Protein AF-A0A942NNL7-F1 (afdb_monomer)

Nearest PDB structures (foldseek):
  2egc-assembly1_A  TM=4.902E-01  e=3.463E-01  Homo sapiens
  4eik-assembly1_A  TM=5.669E-01  e=1.145E+00  Homo sapiens
  6ipy-assembly1_A  TM=5.349E-01  e=1.706E+00  Homo sapiens
  3h0i-assembly2_B  TM=5.107E-01  e=2.541E+00  Homo sapiens
  2evr-assembly1_A  TM=4.019E-01  e=4.007E+00  Nostoc punctiforme PCC 73102

pLDDT: mean 86.09, std 9.77, range [48.16, 97.38]

Secondary structure (DSSP, 8-state):
-PPPP-TT-EEEEEE--GGG--TT--S--EEEEEEEE-SSSEEEEEEEETTEEEEEEEEEETTT-SSEEEEPPP--

Foldseek 3Di:
DADADDAQDKWFKFACPPVPADPPDHGDRFIWGFHADDPDQWTWIFTQDPVGTDTPGTAGDPVPDPGIHIYHDDDD

Radius of gyration: 11.69 Å; Cα contacts (8 Å, |Δi|>4): 151; chains: 1; bounding box: 31×24×31 Å

Structure (mmCIF, N/CA/C/O backbone):
data_AF-A0A942NNL7-F1
#
_entry.id   AF-A0A942NNL7-F1
#
loop_
_atom_site.group_PDB
_atom_site.id
_atom_site.type_symbol
_atom_site.label_atom_id
_atom_site.label_alt_id
_atom_site.label_comp_id
_atom_site.label_asym_id
_atom_site.label_entity_id
_atom_site.label_seq_id
_atom_site.pdbx_PDB_ins_code
_atom_site.Cartn_x
_atom_site.Cartn_y
_atom_site.Cartn_z
_atom_site.occupancy
_atom_site.B_iso_or_equiv
_atom_site.auth_seq_id
_atom_site.auth_comp_id
_atom_site.auth_asym_id
_atom_site.auth_atom_id
_atom_site.pdbx_PDB_model_num
ATOM 1 N N . MET A 1 1 ? -18.766 9.343 4.639 1.00 48.16 1 MET A N 1
ATOM 2 C CA . MET A 1 1 ? -17.902 8.716 5.664 1.00 48.16 1 MET A CA 1
ATOM 3 C C . MET A 1 1 ? -16.929 7.800 4.948 1.00 48.16 1 MET A C 1
ATOM 5 O O . MET A 1 1 ? -17.392 6.920 4.231 1.00 48.16 1 MET A O 1
ATOM 9 N N . ILE A 1 2 ? -15.622 8.032 5.082 1.00 62.62 2 ILE A N 1
ATOM 10 C CA . ILE A 1 2 ? -14.599 7.129 4.536 1.00 62.62 2 ILE A CA 1
ATOM 11 C C . ILE A 1 2 ? -14.740 5.800 5.282 1.00 62.62 2 ILE A C 1
ATOM 13 O O . ILE A 1 2 ? -14.728 5.773 6.514 1.00 62.62 2 ILE A O 1
ATOM 17 N N . GLN A 1 3 ? -14.962 4.708 4.553 1.00 75.44 3 GLN A N 1
ATOM 18 C CA . GLN A 1 3 ? -15.040 3.383 5.159 1.00 75.44 3 GLN A CA 1
ATOM 19 C C . GLN A 1 3 ? -13.696 3.083 5.834 1.00 75.44 3 GLN A C 1
ATOM 21 O O . GLN A 1 3 ? -12.650 3.230 5.202 1.00 75.44 3 GLN A O 1
ATOM 26 N N . LYS A 1 4 ? -13.712 2.683 7.113 1.00 80.44 4 LYS A N 1
ATOM 27 C CA . LYS A 1 4 ? -12.487 2.264 7.805 1.00 80.44 4 LYS A CA 1
ATOM 28 C C . LYS A 1 4 ? -11.959 0.968 7.171 1.00 80.44 4 LYS A C 1
ATOM 30 O O . LYS A 1 4 ? -12.758 0.053 6.937 1.00 80.44 4 LYS A O 1
ATOM 35 N N . PRO A 1 5 ? -10.652 0.870 6.881 1.00 84.44 5 PRO A N 1
ATOM 36 C CA . PRO A 1 5 ? -10.065 -0.358 6.367 1.00 84.44 5 PRO A CA 1
ATOM 37 C C . PRO A 1 5 ? -10.070 -1.459 7.435 1.00 84.44 5 PRO A C 1
ATOM 39 O O . PRO A 1 5 ? -10.099 -1.196 8.638 1.00 84.44 5 PRO A O 1
ATOM 42 N N . SER A 1 6 ? -10.033 -2.709 6.982 1.00 92.56 6 SER A N 1
ATOM 43 C CA . SER A 1 6 ? -9.893 -3.901 7.825 1.00 92.56 6 SER A CA 1
ATOM 44 C C . SER A 1 6 ? -8.760 -4.771 7.295 1.00 92.56 6 SER A C 1
ATOM 46 O O . SER A 1 6 ? -8.459 -4.744 6.099 1.00 92.56 6 SER A O 1
ATOM 48 N N . VAL A 1 7 ? -8.129 -5.541 8.183 1.00 95.81 7 VAL A N 1
ATOM 49 C CA . VAL A 1 7 ? -7.088 -6.506 7.809 1.00 95.81 7 VAL A CA 1
ATOM 50 C C . VAL A 1 7 ? -7.641 -7.507 6.790 1.00 95.81 7 VAL A C 1
ATOM 52 O O . VAL A 1 7 ? -8.776 -7.964 6.902 1.00 95.81 7 VAL A O 1
ATOM 55 N N . GLY A 1 8 ? -6.837 -7.826 5.777 1.00 94.94 8 GLY A N 1
ATOM 56 C CA . GLY A 1 8 ? -7.190 -8.707 4.663 1.00 94.94 8 GLY A CA 1
ATOM 57 C C . GLY A 1 8 ? -7.926 -8.011 3.516 1.00 94.94 8 GLY A C 1
ATOM 58 O O . GLY A 1 8 ? -8.187 -8.636 2.489 1.00 94.94 8 GLY A O 1
ATOM 59 N N . ARG A 1 9 ? -8.257 -6.720 3.644 1.00 94.75 9 ARG A N 1
ATOM 60 C CA . ARG A 1 9 ? -8.956 -5.983 2.590 1.00 94.75 9 ARG A CA 1
ATOM 61 C C . ARG A 1 9 ? -8.001 -5.546 1.476 1.00 94.75 9 ARG A C 1
ATOM 63 O O . ARG A 1 9 ? -6.904 -5.070 1.755 1.00 94.75 9 ARG A O 1
ATOM 70 N N . ILE A 1 10 ? -8.454 -5.668 0.225 1.00 94.44 10 ILE A N 1
ATOM 71 C CA . ILE A 1 10 ? -7.735 -5.165 -0.953 1.00 94.44 10 ILE A CA 1
ATOM 72 C C . ILE A 1 10 ? -8.013 -3.668 -1.136 1.00 94.44 10 ILE A C 1
ATOM 74 O O . ILE A 1 10 ? -9.171 -3.238 -1.114 1.00 94.44 10 ILE A O 1
ATOM 78 N N . VAL A 1 11 ? -6.944 -2.902 -1.336 1.00 94.50 11 VAL A N 1
ATOM 79 C CA . VAL A 1 11 ? -6.923 -1.461 -1.614 1.00 94.50 11 VAL A CA 1
ATOM 80 C C . VAL A 1 11 ? -5.998 -1.156 -2.796 1.00 94.50 11 VAL A C 1
ATOM 82 O O . VAL A 1 11 ? -5.254 -2.028 -3.246 1.00 94.50 11 VAL A O 1
ATOM 85 N N . HIS A 1 12 ? -6.036 0.075 -3.306 1.00 94.31 12 HIS A N 1
ATOM 86 C CA . HIS A 1 12 ? -5.051 0.570 -4.266 1.00 94.31 12 HIS A CA 1
ATOM 87 C C . HIS A 1 12 ? -4.001 1.416 -3.559 1.00 94.31 12 HIS A C 1
ATOM 89 O O . HIS A 1 12 ? -4.336 2.361 -2.850 1.00 94.31 12 HIS A O 1
ATOM 95 N N . PHE A 1 13 ? -2.738 1.078 -3.775 1.00 93.50 13 PHE A N 1
ATOM 96 C CA . PHE A 1 13 ? -1.579 1.827 -3.324 1.00 93.50 13 PHE A CA 1
ATOM 97 C C . PHE A 1 13 ? -1.032 2.714 -4.448 1.00 93.50 13 PHE A C 1
ATOM 99 O O . PHE A 1 13 ? -0.983 2.291 -5.607 1.00 93.50 13 PHE A O 1
ATOM 106 N N . TYR A 1 14 ? -0.602 3.921 -4.084 1.00 93.06 14 TYR A N 1
ATOM 107 C CA . TYR A 1 14 ? 0.023 4.894 -4.972 1.00 93.06 14 TYR A CA 1
ATOM 108 C C . TYR A 1 14 ? 1.297 5.453 -4.332 1.00 93.06 14 TYR A C 1
ATOM 110 O O . TYR A 1 14 ? 1.330 5.721 -3.127 1.00 93.06 14 TYR A O 1
ATOM 118 N N . THR A 1 15 ? 2.332 5.659 -5.145 1.00 89.31 15 THR A N 1
ATOM 119 C CA . THR A 1 15 ? 3.591 6.282 -4.723 1.00 89.31 15 THR A CA 1
ATOM 120 C C . THR A 1 15 ? 4.162 7.179 -5.817 1.00 89.31 15 THR A C 1
ATOM 122 O O . THR A 1 15 ? 4.484 6.732 -6.911 1.00 89.31 15 THR A O 1
ATOM 125 N N . GLU A 1 16 ? 4.327 8.459 -5.523 1.00 87.31 16 GLU A N 1
ATOM 126 C CA . GLU A 1 16 ? 5.026 9.441 -6.359 1.00 87.31 16 GLU A CA 1
ATOM 127 C C . GLU A 1 16 ? 6.547 9.380 -6.154 1.00 87.31 16 GLU A C 1
ATOM 129 O O . GLU A 1 16 ? 7.307 9.949 -6.935 1.00 87.31 16 GLU A O 1
ATOM 134 N N . ASP A 1 17 ? 7.004 8.659 -5.124 1.00 84.19 17 ASP A N 1
ATOM 135 C CA . ASP A 1 17 ? 8.421 8.439 -4.861 1.00 84.19 17 ASP A CA 1
ATOM 136 C C . ASP A 1 17 ? 9.025 7.506 -5.918 1.00 84.19 17 ASP A C 1
ATOM 138 O O . ASP A 1 17 ? 8.869 6.283 -5.868 1.00 84.19 17 ASP A O 1
ATOM 142 N N . THR A 1 18 ? 9.741 8.112 -6.864 1.00 82.56 18 THR A N 1
ATOM 143 C CA . THR A 1 18 ? 10.431 7.413 -7.957 1.00 82.56 18 THR A CA 1
ATOM 144 C C . THR A 1 18 ? 11.517 6.453 -7.481 1.00 82.56 18 THR A C 1
ATOM 146 O O . THR A 1 18 ? 11.843 5.511 -8.197 1.00 82.56 18 THR A O 1
ATOM 149 N N . SER A 1 19 ? 12.046 6.614 -6.263 1.00 79.62 19 SER A N 1
ATOM 150 C CA . SER A 1 19 ? 13.014 5.661 -5.702 1.00 79.62 19 SER A CA 1
ATOM 151 C C . SER A 1 19 ? 12.374 4.320 -5.329 1.00 79.62 19 SER A C 1
ATOM 153 O O . SER A 1 19 ? 13.061 3.303 -5.246 1.00 79.62 19 SER A O 1
ATOM 155 N N . LYS A 1 20 ? 11.048 4.311 -5.148 1.00 74.56 20 LYS A N 1
ATOM 156 C CA . LYS A 1 20 ? 10.234 3.115 -4.900 1.00 74.56 20 LYS A CA 1
ATOM 157 C C . LYS A 1 20 ? 9.582 2.568 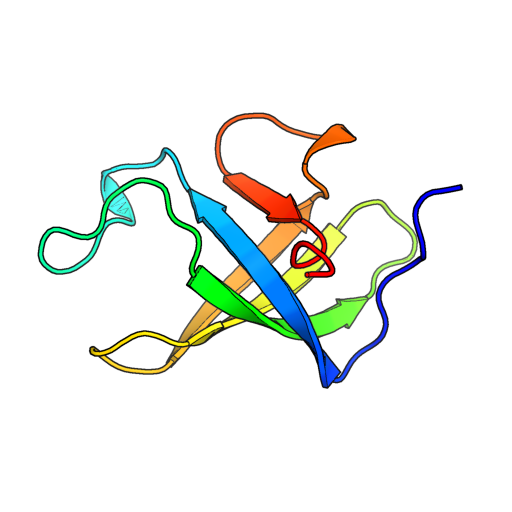-6.164 1.00 74.56 20 LYS A C 1
ATOM 159 O O . LYS A 1 20 ? 8.836 1.594 -6.098 1.00 74.56 20 LYS A O 1
ATOM 164 N N . HIS A 1 21 ? 9.827 3.194 -7.313 1.00 75.38 21 HIS A N 1
ATOM 165 C CA . HIS A 1 21 ? 9.395 2.662 -8.597 1.00 75.38 21 HIS A CA 1
ATOM 166 C C . HIS A 1 21 ? 10.337 1.529 -8.987 1.00 75.38 21 HIS A C 1
ATOM 168 O O . HIS A 1 21 ? 11.534 1.730 -9.179 1.00 75.38 21 HIS A O 1
ATOM 174 N N . PHE A 1 22 ? 9.802 0.319 -9.119 1.00 68.12 22 PHE A N 1
ATOM 175 C CA . PHE A 1 22 ? 10.575 -0.832 -9.571 1.00 68.12 22 PHE A CA 1
ATOM 176 C C . PHE A 1 22 ? 10.252 -1.126 -11.037 1.00 68.12 22 PHE A C 1
ATOM 178 O O . PHE A 1 22 ? 9.090 -1.150 -11.431 1.00 68.12 22 PHE A O 1
ATOM 185 N N . ASN A 1 23 ? 11.277 -1.383 -11.856 1.00 65.88 23 ASN A N 1
ATOM 186 C CA . ASN A 1 23 ? 11.129 -1.853 -13.242 1.00 65.88 23 ASN A CA 1
ATOM 187 C C . ASN A 1 23 ? 10.181 -1.009 -14.127 1.00 65.88 23 ASN A C 1
ATOM 189 O O . ASN A 1 23 ? 9.371 -1.560 -14.868 1.00 65.88 23 ASN A O 1
ATOM 193 N N . GLY A 1 24 ? 10.272 0.325 -14.066 1.00 63.91 24 GLY A N 1
ATOM 194 C CA . GLY A 1 24 ? 9.460 1.215 -14.912 1.00 63.91 24 GLY A CA 1
ATOM 195 C C . GLY A 1 24 ? 8.010 1.393 -14.450 1.00 63.91 24 GLY A C 1
ATOM 196 O O . GLY A 1 24 ? 7.190 1.928 -15.195 1.00 63.91 24 GLY A O 1
ATOM 197 N N . GLN A 1 25 ? 7.686 0.963 -13.229 1.00 70.56 25 GLN A N 1
ATOM 198 C CA . GLN A 1 25 ? 6.440 1.326 -12.562 1.00 70.56 25 GLN A CA 1
ATOM 199 C C . GLN A 1 25 ? 6.311 2.847 -12.416 1.00 70.56 25 GLN A C 1
ATOM 201 O O . GLN A 1 25 ? 7.273 3.525 -12.086 1.00 70.56 25 GLN A O 1
ATOM 206 N N . GLY A 1 26 ? 5.111 3.373 -12.663 1.00 78.88 26 GLY A N 1
ATOM 207 C CA . GLY A 1 26 ? 4.763 4.766 -12.391 1.00 78.88 26 GLY A CA 1
ATOM 208 C C . GLY A 1 26 ? 4.095 4.932 -11.026 1.00 78.88 26 GLY A C 1
ATOM 209 O O . GLY A 1 26 ? 4.309 4.153 -10.098 1.00 78.88 26 GLY A O 1
ATOM 210 N N . ILE A 1 27 ? 3.211 5.920 -10.916 1.00 87.44 27 ILE A N 1
ATOM 211 C CA . ILE A 1 27 ? 2.616 6.328 -9.635 1.00 87.44 27 ILE A CA 1
ATOM 212 C C . ILE A 1 27 ? 1.634 5.287 -9.051 1.00 87.44 27 ILE A C 1
ATOM 214 O O . ILE A 1 27 ? 1.407 5.269 -7.845 1.00 87.44 27 ILE A O 1
ATOM 218 N N . GLY A 1 28 ? 1.076 4.391 -9.870 1.00 86.31 28 GLY A N 1
ATOM 219 C CA . GLY A 1 28 ? 0.030 3.431 -9.486 1.00 86.31 28 GLY A CA 1
ATOM 220 C C . GLY A 1 28 ? -1.181 3.506 -10.426 1.00 86.31 28 GLY A C 1
ATOM 221 O O . GLY A 1 28 ? -1.092 4.174 -11.459 1.00 86.31 28 GLY A O 1
ATOM 222 N N . PRO A 1 29 ? -2.312 2.849 -10.101 1.00 91.62 29 PRO A N 1
ATOM 223 C CA . PRO A 1 29 ? -2.579 2.079 -8.881 1.00 91.62 29 PRO A CA 1
ATOM 224 C C . PRO A 1 29 ? -1.889 0.714 -8.843 1.00 91.62 29 PRO A C 1
ATOM 226 O O . PRO A 1 29 ? -1.825 0.011 -9.850 1.00 91.62 29 PRO A O 1
ATOM 229 N N . TYR A 1 30 ? -1.484 0.293 -7.644 1.00 91.69 30 TYR A N 1
ATOM 230 C CA . TYR A 1 30 ? -1.043 -1.077 -7.377 1.00 91.69 30 TYR A CA 1
ATOM 231 C C . TYR A 1 30 ? -1.973 -1.767 -6.381 1.00 91.69 30 TYR A C 1
ATOM 233 O O . TYR A 1 30 ? -2.279 -1.186 -5.337 1.00 91.69 30 TYR A O 1
ATOM 241 N N . PRO A 1 31 ? -2.438 -2.995 -6.661 1.00 93.38 31 PRO A N 1
ATOM 242 C CA . PRO A 1 31 ? -3.248 -3.730 -5.705 1.00 93.38 31 PRO A CA 1
ATOM 243 C C . PRO A 1 31 ? -2.421 -4.036 -4.456 1.00 93.38 31 PRO A C 1
ATOM 245 O O . PRO A 1 31 ? -1.285 -4.496 -4.539 1.00 93.38 31 PRO A O 1
ATOM 248 N N . ALA A 1 32 ? -2.994 -3.795 -3.285 1.00 95.00 32 ALA A N 1
ATOM 249 C CA . ALA A 1 32 ? -2.347 -4.057 -2.011 1.00 95.00 32 ALA A CA 1
ATOM 250 C C . ALA A 1 32 ? -3.338 -4.645 -1.009 1.00 95.00 32 ALA A C 1
ATOM 252 O O . ALA A 1 32 ? -4.533 -4.359 -1.063 1.00 95.00 32 ALA A O 1
ATOM 253 N N . ILE A 1 33 ? -2.843 -5.462 -0.083 1.00 96.25 33 ILE A N 1
ATOM 254 C CA . ILE A 1 33 ? -3.634 -6.046 1.002 1.00 96.25 33 ILE A CA 1
ATOM 255 C C . ILE A 1 33 ? -3.263 -5.354 2.309 1.00 96.25 33 ILE A C 1
ATOM 257 O O . ILE A 1 33 ? -2.083 -5.237 2.641 1.00 96.25 33 ILE A O 1
ATOM 261 N N . VAL A 1 34 ? -4.275 -4.940 3.069 1.00 97.06 34 VAL A N 1
ATOM 262 C CA . VAL A 1 34 ? -4.101 -4.415 4.427 1.00 97.06 34 VAL A CA 1
ATOM 263 C C . VAL A 1 34 ? -3.662 -5.539 5.361 1.00 97.06 34 VAL A C 1
ATOM 265 O O . VAL A 1 34 ? -4.393 -6.508 5.556 1.00 97.06 34 VAL A O 1
ATOM 268 N N . THR A 1 35 ? -2.487 -5.410 5.970 1.00 97.38 35 THR A N 1
ATOM 269 C CA . THR A 1 35 ? -1.951 -6.391 6.928 1.00 97.38 35 THR A CA 1
ATOM 270 C C . THR A 1 35 ? -2.096 -5.954 8.378 1.00 97.38 35 THR A C 1
ATOM 272 O O . THR A 1 35 ? -2.127 -6.802 9.266 1.00 97.38 35 THR A O 1
ATOM 275 N N . GLN A 1 36 ? -2.237 -4.653 8.630 1.00 96.69 36 GLN A N 1
ATOM 276 C CA . GLN A 1 36 ? -2.454 -4.103 9.966 1.00 96.69 36 GLN A CA 1
ATOM 277 C C . GLN A 1 36 ? -3.232 -2.791 9.882 1.00 96.69 36 GLN A C 1
ATOM 279 O O . GLN A 1 36 ? -2.940 -1.959 9.024 1.00 96.69 36 GLN A O 1
ATOM 284 N N . CYS A 1 37 ? -4.180 -2.595 10.798 1.00 94.38 37 CYS A N 1
ATOM 285 C CA . CYS A 1 37 ? -4.841 -1.311 11.021 1.00 94.38 37 CYS A CA 1
ATOM 286 C C . CYS A 1 37 ? -4.341 -0.701 12.334 1.00 94.38 37 CYS A C 1
ATOM 288 O O . CYS A 1 37 ? -4.115 -1.428 13.302 1.00 94.38 37 CYS A O 1
ATOM 290 N N . PHE A 1 38 ? -4.203 0.621 12.368 1.00 90.56 38 PHE A N 1
ATOM 291 C CA . PHE A 1 38 ? -3.869 1.381 13.572 1.00 90.56 38 PHE A CA 1
ATOM 292 C C . PHE A 1 38 ? -5.063 2.248 13.995 1.00 90.56 38 PHE A C 1
ATOM 294 O O . PHE A 1 38 ? -5.967 2.490 13.198 1.00 90.56 38 PHE A O 1
ATOM 301 N N . ASP A 1 39 ? -5.041 2.780 15.219 1.00 83.44 39 ASP A N 1
ATOM 302 C CA . ASP A 1 39 ? -6.069 3.716 15.716 1.00 83.44 39 ASP A CA 1
ATOM 303 C C . ASP A 1 39 ? -6.014 5.114 15.050 1.00 83.44 39 ASP A C 1
ATOM 305 O O . ASP A 1 39 ? -6.775 6.013 15.406 1.00 83.44 39 ASP A O 1
ATOM 309 N N . GLY A 1 40 ? -5.135 5.301 14.059 1.00 81.50 40 GLY A N 1
ATOM 310 C CA . GLY A 1 40 ? -4.954 6.527 13.276 1.00 81.50 40 GLY A CA 1
ATOM 311 C C . GLY A 1 40 ? -5.194 6.328 11.770 1.00 81.50 40 GLY A C 1
ATOM 312 O O . GLY A 1 40 ? -5.777 5.325 11.362 1.00 81.50 40 GLY A O 1
ATOM 313 N N . PRO A 1 41 ? -4.727 7.256 10.913 1.00 85.12 41 PRO A N 1
ATOM 314 C CA . PRO A 1 41 ? -4.988 7.215 9.467 1.00 85.12 41 PRO A CA 1
ATOM 315 C C . PRO A 1 41 ? -4.163 6.157 8.717 1.00 85.12 41 PRO A C 1
ATOM 317 O O . PRO A 1 41 ? -4.286 6.013 7.501 1.00 85.12 41 PRO A O 1
ATOM 320 N N . TYR A 1 42 ? -3.294 5.435 9.425 1.00 90.75 42 TYR A N 1
ATOM 321 C CA . TYR A 1 42 ? -2.309 4.543 8.834 1.00 90.75 42 TYR A CA 1
ATOM 322 C C . TYR A 1 42 ? -2.783 3.093 8.795 1.00 90.75 42 TYR A C 1
ATOM 324 O O . TYR A 1 42 ? -3.468 2.604 9.697 1.00 90.75 42 TYR A O 1
ATOM 332 N N . VAL A 1 43 ? -2.318 2.383 7.775 1.00 94.62 43 VAL A N 1
ATOM 333 C CA . VAL A 1 43 ? -2.374 0.925 7.665 1.00 94.62 43 VAL A CA 1
ATOM 334 C C . VAL A 1 43 ? -1.033 0.397 7.179 1.00 94.62 43 VAL A C 1
ATOM 336 O O . VAL A 1 43 ? -0.334 1.096 6.449 1.00 94.62 43 VAL A O 1
ATOM 339 N N . ASN A 1 44 ? -0.692 -0.839 7.539 1.00 96.44 44 ASN A N 1
ATOM 340 C CA . ASN A 1 44 ? 0.386 -1.551 6.857 1.00 96.44 44 ASN A CA 1
ATOM 341 C C . ASN A 1 44 ? -0.157 -2.272 5.628 1.00 96.44 44 ASN A C 1
ATOM 343 O O . ASN A 1 44 ? -1.244 -2.856 5.678 1.00 96.44 44 ASN A O 1
ATOM 347 N N . LEU A 1 45 ? 0.615 -2.244 4.542 1.00 95.44 45 LEU A N 1
ATOM 348 C CA . LEU A 1 45 ? 0.246 -2.846 3.266 1.00 95.44 45 LEU A CA 1
ATOM 349 C C . LEU A 1 45 ? 1.296 -3.838 2.775 1.00 95.44 45 LEU A C 1
ATOM 351 O O . LEU A 1 45 ? 2.498 -3.566 2.826 1.00 95.44 45 LEU A O 1
ATOM 355 N N . LYS A 1 46 ? 0.804 -4.935 2.196 1.00 95.25 46 LYS A N 1
ATOM 356 C CA . LYS A 1 46 ? 1.553 -5.775 1.258 1.00 95.25 46 LYS A CA 1
ATOM 357 C C . LYS A 1 46 ? 1.131 -5.418 -0.159 1.00 95.25 46 LYS A C 1
ATOM 359 O O . LYS A 1 46 ? -0.019 -5.660 -0.524 1.00 95.25 46 LYS A O 1
ATOM 364 N N . VAL A 1 47 ? 2.034 -4.837 -0.939 1.00 92.94 47 VAL A N 1
ATOM 365 C CA . VAL A 1 47 ? 1.769 -4.415 -2.321 1.00 92.94 47 VAL A CA 1
ATOM 366 C C . VAL A 1 47 ? 2.070 -5.575 -3.262 1.00 92.94 47 VAL A C 1
ATOM 368 O O . VAL A 1 47 ? 3.147 -6.168 -3.202 1.00 92.94 47 VAL A O 1
ATOM 371 N N . LEU A 1 48 ? 1.101 -5.913 -4.108 1.00 90.19 48 LEU A N 1
ATOM 372 C CA . LEU A 1 48 ? 1.184 -6.986 -5.089 1.00 90.19 48 LEU A CA 1
ATOM 373 C C . LEU A 1 48 ? 1.666 -6.405 -6.421 1.00 90.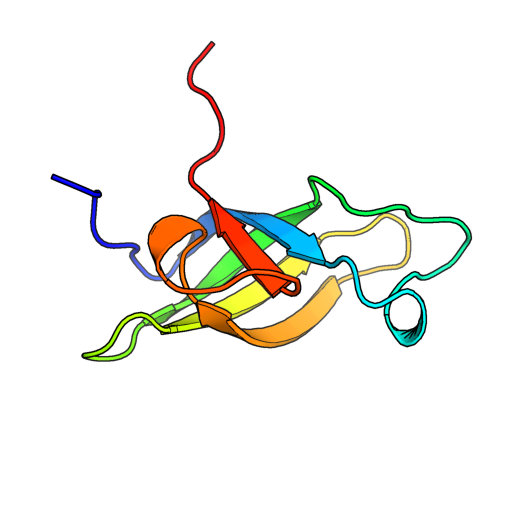19 48 LEU A C 1
ATOM 375 O O . LEU A 1 48 ? 1.026 -5.526 -7.001 1.00 90.19 48 LEU A O 1
ATOM 379 N N . HIS A 1 49 ? 2.785 -6.916 -6.918 1.00 82.19 49 HIS A N 1
ATOM 380 C CA . HIS A 1 49 ? 3.395 -6.483 -8.167 1.00 82.19 49 HIS A CA 1
ATOM 381 C C . HIS A 1 49 ? 3.868 -7.685 -8.999 1.00 82.19 49 HIS A C 1
ATOM 383 O O . HIS A 1 49 ? 4.088 -8.778 -8.480 1.00 82.19 49 HIS A O 1
ATOM 389 N N . TRP A 1 50 ? 4.085 -7.468 -10.299 1.00 75.50 50 TRP A N 1
ATOM 390 C CA . TRP A 1 50 ? 4.670 -8.433 -11.235 1.00 75.50 50 TRP A CA 1
ATOM 391 C C . TRP A 1 50 ? 6.033 -8.973 -10.784 1.00 75.50 50 TRP A C 1
ATOM 393 O O . TRP A 1 50 ? 6.357 -10.123 -11.056 1.00 75.50 50 TRP A O 1
ATOM 403 N N . GLY A 1 51 ? 6.820 -8.155 -10.078 1.00 77.50 51 GLY A N 1
ATOM 404 C CA . GLY A 1 51 ? 8.118 -8.540 -9.514 1.00 77.50 51 GLY A CA 1
A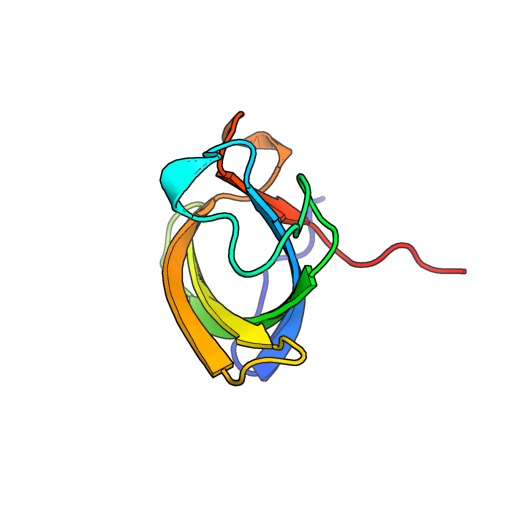TOM 405 C C . GLY A 1 51 ? 8.052 -9.251 -8.157 1.00 77.50 51 GLY A C 1
ATOM 406 O O . GLY A 1 51 ? 9.098 -9.637 -7.642 1.00 77.50 51 GLY A O 1
ATOM 407 N N . GLY A 1 52 ? 6.861 -9.410 -7.567 1.00 83.94 52 GLY A N 1
ATOM 408 C CA . GLY A 1 52 ? 6.665 -10.036 -6.260 1.00 83.94 52 GLY A CA 1
ATOM 409 C C . GLY A 1 52 ? 5.793 -9.217 -5.307 1.00 83.94 52 GLY A C 1
ATOM 410 O O . GLY A 1 52 ? 5.061 -8.313 -5.709 1.00 83.94 52 GLY A O 1
ATOM 411 N N . VAL A 1 53 ? 5.862 -9.565 -4.020 1.00 89.31 53 VAL A N 1
ATOM 412 C CA . VAL A 1 53 ? 5.112 -8.902 -2.945 1.00 89.31 53 VAL A CA 1
ATOM 413 C C . VAL A 1 53 ? 6.070 -8.095 -2.075 1.00 89.31 53 VAL A C 1
ATOM 415 O O . V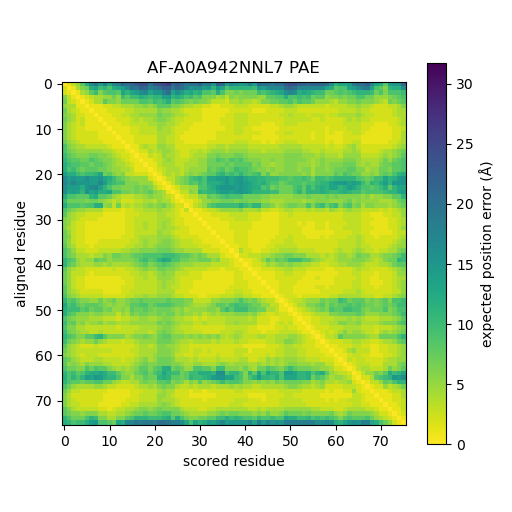AL A 1 53 ? 7.057 -8.646 -1.588 1.00 89.31 53 VAL A O 1
ATOM 418 N N . TYR A 1 54 ? 5.753 -6.824 -1.828 1.00 87.69 54 TYR A N 1
ATOM 419 C CA . TYR A 1 54 ? 6.586 -5.922 -1.025 1.00 87.69 54 TYR A CA 1
ATOM 420 C C . TYR A 1 54 ? 5.851 -5.434 0.224 1.00 87.69 54 TYR A C 1
ATOM 422 O O . TYR A 1 54 ? 4.632 -5.264 0.201 1.00 87.69 54 TYR A O 1
ATOM 430 N N . ASP A 1 55 ? 6.591 -5.202 1.309 1.00 91.31 55 ASP A N 1
ATOM 431 C CA . ASP A 1 55 ? 6.086 -4.454 2.465 1.00 91.31 55 ASP A CA 1
ATOM 432 C C . ASP A 1 55 ? 6.250 -2.960 2.226 1.00 91.31 55 ASP A C 1
ATOM 434 O O . ASP A 1 55 ? 7.369 -2.481 2.061 1.00 91.31 55 ASP A O 1
ATOM 438 N N . GLU A 1 56 ? 5.148 -2.220 2.293 1.00 88.94 56 GLU A N 1
ATOM 439 C CA . GLU A 1 56 ? 5.203 -0.757 2.252 1.00 88.94 56 GLU A CA 1
ATOM 440 C C . GLU A 1 56 ? 5.187 -0.123 3.657 1.00 88.94 56 GLU A C 1
ATOM 442 O O . GLU A 1 56 ? 5.647 1.007 3.854 1.00 88.94 56 GLU A O 1
ATOM 447 N N . GLY A 1 57 ? 4.690 -0.857 4.659 1.00 87.25 57 GLY A N 1
ATOM 448 C CA . GLY A 1 57 ? 4.550 -0.363 6.033 1.00 87.25 57 GLY A CA 1
ATOM 449 C C . GLY A 1 57 ? 3.469 0.715 6.161 1.00 87.25 57 GLY A C 1
ATOM 450 O O . GLY A 1 57 ? 2.493 0.684 5.417 1.00 87.25 57 GLY A O 1
ATOM 451 N N . SER A 1 58 ? 3.625 1.641 7.115 1.00 90.62 58 SER A N 1
ATOM 452 C CA . SER A 1 58 ? 2.596 2.621 7.489 1.00 90.62 58 SER A CA 1
ATOM 453 C C . SER A 1 58 ? 2.280 3.601 6.353 1.00 90.62 58 SER A C 1
ATOM 455 O O . SER A 1 58 ? 3.041 4.539 6.100 1.00 90.62 58 SER A O 1
ATOM 457 N N . VAL A 1 59 ? 1.134 3.407 5.700 1.00 92.94 59 VAL A N 1
ATOM 458 C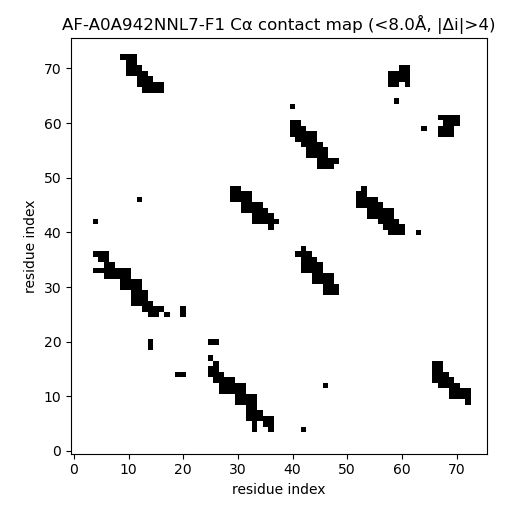 CA . VAL A 1 59 ? 0.605 4.243 4.613 1.00 92.94 59 VAL A CA 1
ATOM 459 C C . VAL A 1 59 ? -0.720 4.863 5.041 1.00 92.94 59 VAL A C 1
ATOM 461 O O . VAL A 1 59 ? -1.589 4.171 5.571 1.00 92.94 59 VAL A O 1
ATOM 464 N N . SER A 1 60 ? -0.885 6.164 4.810 1.00 93.00 60 SER A N 1
ATOM 465 C CA . SER A 1 60 ? -2.117 6.894 5.114 1.00 93.00 60 SER A CA 1
ATOM 466 C C . SER A 1 60 ? -3.111 6.872 3.953 1.00 93.00 60 SER A C 1
ATOM 468 O O . SER A 1 60 ? -2.747 6.587 2.809 1.00 93.00 60 SER A O 1
ATOM 470 N N . HIS A 1 61 ? -4.380 7.167 4.237 1.00 92.38 61 HIS A N 1
ATOM 471 C 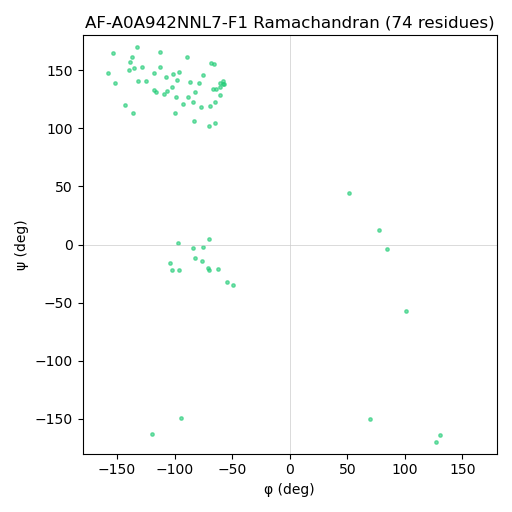CA . HIS A 1 61 ? -5.383 7.308 3.184 1.00 92.38 61 HIS A CA 1
ATOM 472 C C . HIS A 1 61 ? -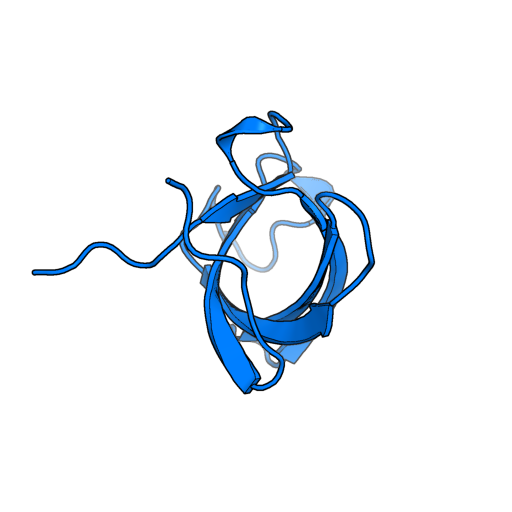5.069 8.524 2.292 1.00 92.38 61 HIS A C 1
ATOM 474 O O . HIS A 1 61 ? -4.426 9.475 2.739 1.00 92.38 61 HIS A O 1
ATOM 480 N N . LYS A 1 62 ? -5.541 8.508 1.037 1.00 89.00 62 LYS A N 1
ATOM 481 C CA . LYS A 1 62 ? -5.369 9.592 0.045 1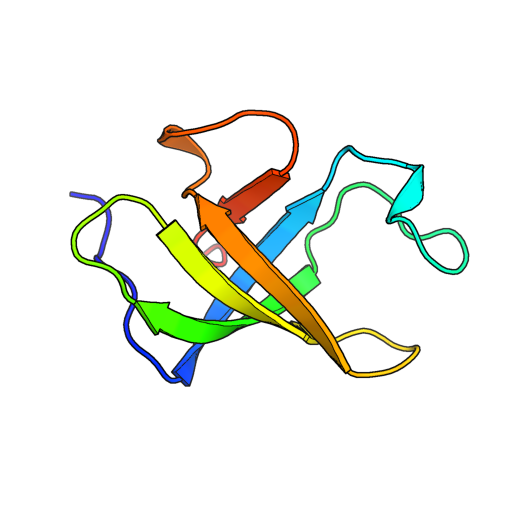.00 89.00 62 LYS A CA 1
ATOM 482 C C . LYS A 1 62 ? -5.733 10.979 0.581 1.00 89.00 62 LYS A C 1
ATOM 484 O O . LYS A 1 62 ? -5.110 11.964 0.206 1.00 89.00 62 LYS A O 1
ATOM 489 N N . ASP A 1 63 ? -6.736 11.048 1.448 1.00 86.31 63 ASP A N 1
ATOM 490 C CA . ASP A 1 63 ? -7.230 12.315 1.996 1.00 86.31 63 ASP A CA 1
ATOM 491 C C . ASP A 1 63 ? -6.312 12.897 3.090 1.00 86.31 63 ASP A C 1
ATOM 493 O O . ASP A 1 63 ? -6.432 14.072 3.425 1.00 86.31 63 ASP A O 1
ATOM 497 N N . ASP A 1 64 ? -5.380 12.096 3.620 1.00 82.69 64 ASP A N 1
ATOM 498 C CA . ASP A 1 64 ? -4.507 12.466 4.738 1.00 82.69 64 ASP A CA 1
ATOM 499 C C . ASP A 1 64 ? -3.066 12.808 4.301 1.00 82.69 64 ASP A C 1
ATOM 501 O O . ASP A 1 64 ? -2.311 13.384 5.085 1.00 82.69 64 ASP A O 1
ATOM 505 N N . CYS A 1 65 ? -2.638 12.442 3.082 1.00 75.69 65 CYS A N 1
ATOM 506 C CA . CYS A 1 65 ? -1.271 12.694 2.606 1.00 75.69 65 CYS A CA 1
ATOM 507 C C . CYS A 1 65 ? -1.151 12.708 1.073 1.00 75.69 65 CYS A C 1
ATOM 509 O O . CYS A 1 65 ? -1.817 11.943 0.377 1.00 75.69 65 CYS A O 1
ATOM 511 N N . LEU A 1 66 ? -0.229 13.532 0.563 1.00 71.19 66 LEU A N 1
ATOM 512 C CA . LEU A 1 66 ? 0.194 13.556 -0.840 1.00 71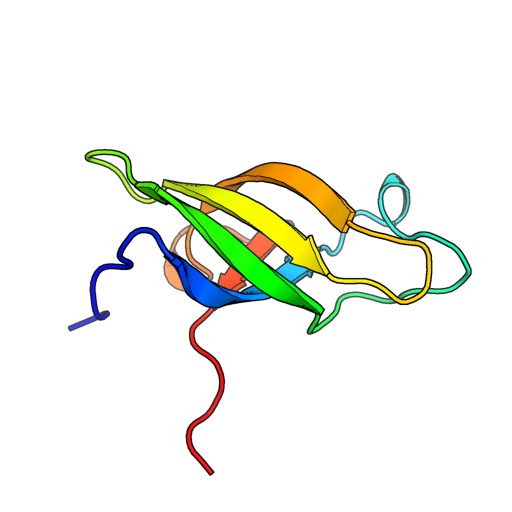.19 66 LEU A CA 1
ATOM 513 C C . LEU A 1 66 ? 1.539 12.831 -0.991 1.00 71.19 66 LEU A C 1
ATOM 515 O O . LEU A 1 66 ? 2.374 12.855 -0.088 1.00 71.19 66 LEU A O 1
ATOM 519 N N . GLY A 1 67 ? 1.752 12.168 -2.126 1.00 82.88 67 GLY A N 1
ATOM 520 C CA . GLY A 1 67 ? 2.989 11.447 -2.426 1.00 82.88 67 GLY A CA 1
ATOM 521 C C . GLY A 1 67 ? 2.889 9.937 -2.232 1.00 82.88 67 GLY A C 1
ATOM 522 O O . GLY A 1 67 ? 3.113 9.196 -3.179 1.00 82.88 67 GLY A O 1
ATOM 523 N N . ARG A 1 68 ? 2.530 9.448 -1.040 1.00 88.88 68 ARG A N 1
ATOM 524 C CA . ARG A 1 68 ? 2.402 8.004 -0.780 1.00 88.88 68 ARG A CA 1
ATOM 525 C C . ARG A 1 68 ? 1.140 7.697 0.009 1.00 88.88 68 ARG A C 1
ATOM 527 O O . ARG A 1 68 ? 1.057 8.036 1.187 1.00 88.88 68 ARG A O 1
ATOM 534 N N . TYR A 1 69 ? 0.193 7.010 -0.617 1.00 92.88 69 TYR A N 1
ATOM 535 C CA . TYR A 1 69 ? -1.126 6.818 -0.026 1.00 92.88 69 TYR A CA 1
ATOM 536 C C . TYR A 1 69 ? -1.828 5.557 -0.520 1.00 92.88 69 TYR A C 1
ATOM 538 O O . TYR A 1 69 ? -1.469 4.961 -1.538 1.00 92.88 69 TYR A O 1
ATOM 546 N N . TRP A 1 70 ? -2.872 5.166 0.205 1.00 93.25 70 TRP A N 1
ATOM 547 C CA . TRP A 1 70 ? -3.829 4.167 -0.247 1.00 93.25 70 TRP A CA 1
ATOM 548 C C . TRP A 1 70 ? -5.200 4.791 -0.498 1.00 93.25 70 TRP A C 1
ATOM 550 O O . TRP A 1 70 ? -5.575 5.791 0.115 1.00 93.25 70 TRP A O 1
ATOM 560 N N . ALA A 1 71 ? -5.961 4.188 -1.401 1.00 93.38 71 ALA A N 1
ATOM 561 C CA . ALA A 1 71 ? -7.347 4.538 -1.657 1.00 93.38 71 ALA A CA 1
ATOM 562 C C . ALA A 1 71 ? -8.184 3.275 -1.862 1.00 93.38 71 ALA A C 1
ATOM 564 O O . ALA A 1 71 ? -7.678 2.208 -2.232 1.00 93.38 71 ALA A O 1
ATOM 565 N N . TRP A 1 72 ? -9.487 3.403 -1.641 1.00 92.88 72 TRP A N 1
ATOM 566 C CA . TRP A 1 72 ? -10.431 2.368 -2.036 1.00 92.88 72 TRP A CA 1
ATOM 567 C C . TRP A 1 72 ? -10.381 2.148 -3.557 1.00 92.88 72 TRP A C 1
ATOM 569 O O . TRP A 1 72 ? -10.307 3.130 -4.298 1.00 92.88 72 TRP A O 1
ATOM 579 N N . PRO A 1 73 ? -10.433 0.892 -4.039 1.00 90.25 73 PRO A N 1
ATOM 580 C CA . PRO A 1 73 ? -10.619 0.630 -5.458 1.00 90.25 73 PRO A CA 1
ATOM 581 C C . PRO A 1 73 ? -11.924 1.274 -5.928 1.00 90.25 73 PRO A C 1
ATOM 583 O O . PRO A 1 73 ? -12.927 1.241 -5.204 1.00 90.25 73 PRO A O 1
ATOM 586 N N . GLU A 1 74 ? -11.920 1.853 -7.127 1.00 85.12 74 GLU A N 1
ATOM 587 C CA . GLU A 1 74 ? -13.143 2.381 -7.727 1.00 85.12 74 GLU A CA 1
ATOM 588 C C . GLU A 1 74 ? -14.160 1.248 -7.898 1.00 85.12 74 GLU A C 1
ATOM 590 O O . GLU A 1 74 ? -13.823 0.136 -8.311 1.00 85.12 74 GLU A O 1
ATOM 595 N N . ARG A 1 75 ? -15.416 1.517 -7.535 1.00 76.50 75 ARG A N 1
ATOM 596 C CA . ARG A 1 75 ? -16.520 0.609 -7.837 1.00 76.50 75 ARG A CA 1
ATOM 597 C C . ARG A 1 75 ? -16.970 0.914 -9.261 1.00 76.50 75 ARG A C 1
ATOM 599 O O . ARG A 1 75 ? -17.566 1.965 -9.479 1.00 76.50 75 ARG A O 1
ATOM 606 N N . VAL A 1 76 ? -16.633 0.026 -10.192 1.00 66.38 76 VAL A N 1
ATOM 607 C CA . VAL A 1 76 ? -17.293 -0.069 -11.504 1.00 66.38 76 VAL A CA 1
ATOM 608 C C . VAL A 1 76 ? -18.700 -0.632 -11.359 1.00 66.38 76 VAL A C 1
ATOM 610 O O . VAL A 1 76 ? -18.907 -1.466 -10.445 1.00 66.38 76 VAL A O 1
#

Mean predicted aligned error: 4.83 Å

Solvent-accessible surface area (backbone atoms only — not comparable to full-atom values): 4524 Å² total; per-residue (Å²): 130,85,79,80,85,52,67,74,38,75,32,27,34,36,37,66,53,66,90,74,38,61,94,85,48,68,50,61,82,31,52,22,33,28,72,38,73,54,102,60,72,35,28,26,33,39,36,56,51,97,93,45,79,43,80,71,40,81,34,29,37,54,92,78,40,83,55,50,23,33,43,78,64,82,85,128

Sequence (76 aa):
MIQKPSVGRIVHFYTEDTSKHFNGQGIGPYPAIVTQCFDGPYVNLKVLHWGGVYDEGSVSHKDDCLGRYWAWPERV